Protein AF-A0A2T4Z3N6-F1 (afdb_monomer_lite)

Foldseek 3Di:
DVVVVLVVPDDPVLVVQLVVVLVVPQQDLVVLVVCLVPPVQQLVSCVSLVNVVVSVLSNVLSVQLVVCCVVVHPSCVSNVVSVVVSVVCVVCSVVSSVVSSVVSSVVSSVVSVVVVVVVD

Structure (mmCIF, N/CA/C/O backbone):
data_AF-A0A2T4Z3N6-F1
#
_entry.id   AF-A0A2T4Z3N6-F1
#
loop_
_atom_site.group_PDB
_atom_site.id
_atom_site.type_symbol
_atom_site.label_atom_id
_atom_site.label_alt_id
_atom_site.label_comp_id
_atom_site.label_asym_id
_atom_site.label_entity_id
_atom_site.label_seq_id
_atom_site.pdbx_PDB_ins_code
_atom_site.Cartn_x
_atom_site.Cartn_y
_atom_site.Cartn_z
_atom_site.occupancy
_atom_site.B_iso_or_equiv
_atom_site.auth_seq_id
_atom_site.auth_comp_id
_atom_site.auth_asym_id
_atom_site.auth_atom_id
_atom_site.pdbx_PDB_model_num
ATOM 1 N N . MET A 1 1 ? -0.658 1.700 22.058 1.00 53.16 1 MET A N 1
ATOM 2 C CA . MET A 1 1 ? -1.070 1.784 23.477 1.00 53.16 1 MET A CA 1
ATOM 3 C C . MET A 1 1 ? -2.400 2.528 23.675 1.00 53.16 1 MET A C 1
ATOM 5 O O . MET A 1 1 ? -3.160 2.109 24.525 1.00 53.16 1 MET A O 1
ATOM 9 N N . TYR A 1 2 ? -2.761 3.508 22.832 1.00 61.00 2 TYR A N 1
ATOM 10 C CA . TYR A 1 2 ? -4.009 4.302 22.935 1.00 61.00 2 TYR A CA 1
ATOM 11 C C . TYR A 1 2 ? -5.352 3.526 22.831 1.00 61.00 2 TYR A C 1
ATOM 13 O O . TYR A 1 2 ? -6.357 3.962 23.377 1.00 61.00 2 TYR A O 1
ATOM 21 N N . ASN A 1 3 ? -5.412 2.367 22.153 1.00 73.88 3 ASN A N 1
ATOM 22 C CA . ASN A 1 3 ? -6.674 1.610 22.003 1.00 73.88 3 ASN A CA 1
ATOM 23 C C . ASN A 1 3 ? -7.113 0.903 23.301 1.00 73.88 3 ASN A C 1
ATOM 25 O O . ASN A 1 3 ? -8.289 0.574 23.445 1.00 73.88 3 ASN A O 1
ATOM 29 N N . MET A 1 4 ? -6.185 0.654 24.232 1.00 75.50 4 MET A N 1
ATOM 30 C CA . MET A 1 4 ? -6.490 -0.006 25.508 1.00 75.50 4 MET A CA 1
ATOM 31 C C . MET A 1 4 ? -7.334 0.897 26.413 1.00 75.50 4 MET A C 1
ATOM 33 O O . MET A 1 4 ? -8.279 0.412 27.028 1.00 75.50 4 MET A O 1
ATOM 37 N N . ASP A 1 5 ? -7.070 2.205 26.388 1.00 80.19 5 ASP A N 1
ATOM 38 C CA . ASP A 1 5 ? -7.834 3.207 27.138 1.00 80.19 5 ASP A CA 1
ATOM 39 C C . ASP A 1 5 ? -9.257 3.376 26.597 1.00 80.19 5 ASP A C 1
ATOM 41 O O . ASP A 1 5 ? -10.177 3.670 27.353 1.00 80.19 5 ASP A O 1
ATOM 45 N N . LEU A 1 6 ? -9.463 3.180 25.289 1.00 75.25 6 LEU A N 1
ATOM 46 C CA . LEU A 1 6 ? -10.809 3.171 24.709 1.00 75.25 6 LEU A CA 1
ATOM 47 C C . LEU A 1 6 ? -11.571 1.910 25.110 1.00 75.25 6 LEU A C 1
ATOM 49 O O . LEU A 1 6 ? -12.739 1.997 25.465 1.00 75.25 6 LEU A O 1
ATOM 53 N N . LYS A 1 7 ? -10.923 0.741 25.063 1.00 82.00 7 LYS A N 1
ATOM 54 C CA . LYS A 1 7 ? -11.572 -0.533 25.401 1.00 82.00 7 LYS A CA 1
ATOM 55 C C . LYS A 1 7 ? -11.979 -0.615 26.871 1.00 82.00 7 LYS A C 1
ATOM 57 O O . LYS A 1 7 ? -13.015 -1.200 27.154 1.00 82.00 7 LYS A O 1
ATOM 62 N N . SER A 1 8 ? -11.205 -0.025 27.783 1.00 80.56 8 SER A N 1
ATOM 63 C CA . SER A 1 8 ? -11.522 -0.021 29.219 1.00 80.56 8 SER A CA 1
ATOM 64 C C . SER A 1 8 ? -12.749 0.823 29.580 1.00 80.56 8 SER A C 1
ATOM 66 O O . SER A 1 8 ? -13.330 0.616 30.640 1.00 80.56 8 SER A O 1
ATOM 68 N N . GLN A 1 9 ? -13.156 1.749 28.706 1.00 79.06 9 GLN A N 1
ATOM 69 C CA . GLN A 1 9 ? -14.323 2.617 28.897 1.00 79.06 9 GLN A CA 1
ATOM 70 C C . GLN A 1 9 ? -15.617 2.034 28.310 1.00 79.06 9 GLN A C 1
ATOM 72 O O . GLN A 1 9 ? -16.680 2.630 28.471 1.00 79.06 9 GLN A O 1
ATOM 77 N N . LEU A 1 10 ? -15.538 0.904 27.602 1.00 83.00 10 LEU A N 1
ATOM 78 C CA . LEU A 1 10 ? -16.675 0.297 26.918 1.00 83.00 10 LEU A CA 1
ATOM 79 C C . LEU A 1 10 ? -17.304 -0.821 27.752 1.00 83.00 10 LEU A C 1
ATOM 81 O O . LEU A 1 10 ? -16.605 -1.641 28.343 1.00 83.00 10 LEU A O 1
ATOM 85 N N . ASP A 1 11 ? -18.633 -0.897 27.721 1.00 88.81 11 ASP A N 1
ATOM 86 C CA . ASP A 1 11 ? -19.380 -2.021 28.292 1.00 88.81 11 ASP A CA 1
ATOM 87 C C . ASP A 1 11 ? -19.262 -3.286 27.411 1.00 88.81 11 ASP A C 1
ATOM 89 O O . ASP A 1 11 ? -18.950 -3.218 26.216 1.00 88.81 11 ASP A O 1
ATOM 93 N N . ALA A 1 12 ? -19.558 -4.460 27.975 1.00 88.31 12 ALA A N 1
ATOM 94 C CA . ALA A 1 12 ? -19.460 -5.756 27.303 1.00 88.31 12 ALA A CA 1
ATOM 95 C C . ALA A 1 12 ? -20.225 -5.792 25.969 1.00 88.31 12 ALA A C 1
ATOM 97 O O . ALA A 1 12 ? -19.725 -6.314 24.969 1.00 88.31 12 ALA A O 1
ATOM 98 N N . ARG A 1 13 ? -21.412 -5.171 25.916 1.00 88.12 13 ARG A N 1
ATOM 99 C CA . ARG A 1 13 ? -22.203 -5.071 24.681 1.00 88.12 13 ARG A CA 1
ATOM 100 C C . ARG A 1 13 ? -21.495 -4.242 23.607 1.00 88.12 13 ARG A C 1
ATOM 102 O O . ARG A 1 13 ? -21.514 -4.605 22.433 1.00 88.12 13 ARG A O 1
ATOM 109 N N . GLN A 1 14 ? -20.879 -3.131 23.998 1.00 87.88 14 GLN A N 1
ATOM 110 C CA . GLN A 1 14 ? -20.182 -2.234 23.078 1.00 87.88 14 GLN A CA 1
ATOM 111 C C . GLN A 1 14 ? -18.915 -2.884 22.521 1.00 87.88 14 GLN A C 1
ATOM 113 O O . GLN A 1 14 ? -18.657 -2.803 21.320 1.00 87.88 14 GLN A O 1
ATOM 118 N N . LEU A 1 15 ? -18.160 -3.581 23.373 1.00 89.69 15 LEU A N 1
ATOM 119 C CA . LEU A 1 15 ? -17.001 -4.359 22.944 1.00 89.69 15 LEU A CA 1
ATOM 120 C C . LEU A 1 15 ? -17.394 -5.447 21.945 1.00 89.69 15 LEU A C 1
ATOM 122 O O . LEU A 1 15 ? -16.718 -5.588 20.930 1.00 89.69 15 LEU A O 1
ATOM 126 N N . ALA A 1 16 ? -18.503 -6.155 22.177 1.00 91.50 16 ALA A N 1
ATOM 127 C CA . ALA A 1 16 ? -18.989 -7.179 21.254 1.00 91.50 16 ALA A CA 1
ATOM 128 C C . ALA A 1 16 ? -19.347 -6.601 19.869 1.00 91.50 16 ALA A C 1
ATOM 130 O O . ALA A 1 16 ? -18.961 -7.170 18.848 1.00 91.50 16 ALA A O 1
ATOM 131 N N . ILE A 1 17 ? -20.020 -5.443 19.815 1.00 91.12 17 ILE A N 1
ATOM 132 C CA . ILE A 1 17 ? -20.335 -4.757 18.547 1.00 91.12 17 ILE A CA 1
ATOM 133 C C . ILE A 1 17 ? -19.048 -4.328 17.836 1.00 91.12 17 ILE A C 1
ATOM 135 O O . ILE A 1 17 ? -18.879 -4.595 16.647 1.00 91.12 17 ILE A O 1
ATOM 139 N N . ALA A 1 18 ? -18.119 -3.700 18.561 1.00 91.38 18 ALA A N 1
ATOM 140 C CA . ALA A 1 18 ? -16.859 -3.242 17.990 1.00 91.38 18 ALA A CA 1
ATOM 141 C C . ALA A 1 18 ? -16.001 -4.403 17.461 1.00 91.38 18 ALA A C 1
ATOM 143 O O . ALA A 1 18 ? -15.401 -4.294 16.393 1.00 91.38 18 ALA A O 1
ATOM 144 N N . GLN A 1 19 ? -15.959 -5.525 18.184 1.00 92.31 19 GLN A N 1
ATOM 145 C CA . GLN A 1 19 ? -15.269 -6.739 17.752 1.00 92.31 19 GLN A CA 1
ATOM 146 C C . GLN A 1 19 ? -15.909 -7.332 16.495 1.00 92.31 19 GLN A C 1
ATOM 148 O O . GLN A 1 19 ? -15.182 -7.640 15.558 1.00 92.31 19 GLN A O 1
ATOM 153 N N . SER A 1 20 ? -17.240 -7.418 16.434 1.00 93.31 20 SER A N 1
ATOM 154 C CA . SER A 1 20 ? -17.965 -7.888 15.247 1.00 93.31 20 SER A CA 1
ATOM 155 C C . SER A 1 20 ? -17.692 -7.010 14.015 1.00 93.31 20 SER A C 1
ATOM 157 O O . SER A 1 20 ? -17.370 -7.525 12.944 1.00 93.31 20 SER A O 1
ATOM 159 N N . GLU A 1 21 ? -17.733 -5.677 14.155 1.00 92.88 21 GLU A N 1
ATOM 160 C CA . GLU A 1 21 ? -17.370 -4.758 13.063 1.00 92.88 21 GLU A CA 1
ATOM 161 C C . GLU A 1 21 ? -15.900 -4.931 12.641 1.00 92.88 21 GLU A C 1
ATOM 163 O O . GLU A 1 21 ? -15.586 -4.926 11.448 1.00 92.88 21 GLU A O 1
ATOM 168 N N . MET A 1 22 ? -14.999 -5.138 13.605 1.00 93.50 22 MET A N 1
ATOM 169 C CA . MET A 1 22 ? -13.583 -5.369 13.329 1.00 93.50 22 MET A CA 1
ATOM 170 C C . MET A 1 22 ? -13.314 -6.692 12.627 1.00 93.50 22 MET A C 1
ATOM 172 O O . MET A 1 22 ? -12.503 -6.721 11.703 1.00 93.50 22 MET A O 1
ATOM 176 N N . GLU A 1 23 ? -13.969 -7.778 13.029 1.00 93.12 23 GLU A N 1
ATOM 177 C CA . GLU A 1 23 ? -13.830 -9.075 12.366 1.00 93.12 23 GLU A CA 1
ATOM 178 C C . GLU A 1 23 ? -14.280 -9.011 10.909 1.00 93.12 23 GLU A C 1
ATOM 180 O O . GLU A 1 23 ? -13.585 -9.538 10.041 1.00 93.12 23 GLU A O 1
ATOM 185 N N . ASN A 1 24 ? -15.371 -8.292 10.634 1.00 92.94 24 ASN A N 1
ATOM 186 C CA . ASN A 1 24 ? -15.873 -8.095 9.275 1.00 92.94 24 ASN A CA 1
ATOM 187 C C . ASN A 1 24 ? -14.925 -7.264 8.397 1.00 92.94 24 ASN A C 1
ATOM 189 O O . ASN A 1 24 ? -14.863 -7.477 7.187 1.00 92.94 24 ASN A O 1
ATOM 193 N N . TYR A 1 25 ? -14.188 -6.311 8.975 1.00 92.50 25 TYR A N 1
ATOM 194 C CA . TYR A 1 25 ? -13.280 -5.449 8.212 1.00 92.50 25 TYR A CA 1
ATOM 195 C C . TYR A 1 25 ? -11.848 -5.993 8.086 1.00 92.50 25 TYR A C 1
ATOM 197 O O . TYR A 1 25 ? -11.173 -5.708 7.093 1.00 92.50 25 TYR A O 1
ATOM 205 N N . ARG A 1 26 ? -11.352 -6.720 9.095 1.00 93.62 26 ARG A N 1
ATOM 206 C CA . ARG A 1 26 ? -9.926 -7.027 9.285 1.00 93.62 26 ARG A CA 1
ATOM 207 C C . ARG A 1 26 ? -9.252 -7.506 7.997 1.00 93.62 26 ARG A C 1
ATOM 209 O O . ARG A 1 26 ? -9.523 -8.591 7.484 1.00 93.62 26 ARG A O 1
ATOM 216 N N . LYS A 1 27 ? -8.283 -6.723 7.527 1.00 93.50 27 LYS A N 1
ATOM 217 C CA . LYS A 1 27 ? -7.459 -7.062 6.366 1.00 93.50 27 LYS A CA 1
ATOM 218 C C . LYS A 1 27 ? -6.444 -8.138 6.747 1.00 93.50 27 LYS A C 1
ATOM 220 O O . LYS A 1 27 ? -5.808 -8.059 7.801 1.00 93.50 27 LYS A O 1
ATOM 225 N N . SER A 1 28 ? -6.279 -9.135 5.881 1.00 95.12 28 SER A N 1
ATOM 226 C CA . SER A 1 28 ? -5.345 -10.245 6.071 1.00 95.12 28 SER A CA 1
ATOM 227 C C . SER A 1 28 ? -3.987 -9.920 5.464 1.00 95.12 28 SER A C 1
ATOM 229 O O . SER A 1 28 ? -3.875 -9.628 4.272 1.00 95.12 28 SER A O 1
ATOM 231 N N . THR A 1 29 ? -2.934 -10.045 6.272 1.00 94.31 29 THR A N 1
ATOM 232 C CA . THR A 1 29 ? -1.551 -9.914 5.802 1.00 94.31 29 THR A CA 1
ATOM 233 C C . THR A 1 29 ? -1.224 -10.971 4.750 1.00 94.31 29 THR A C 1
ATOM 235 O O . THR A 1 29 ? -0.603 -10.654 3.743 1.00 94.31 29 THR A O 1
ATOM 238 N N . GLY A 1 30 ? -1.695 -12.209 4.933 1.00 95.19 30 GLY A N 1
ATOM 239 C CA . GLY A 1 30 ? -1.482 -13.284 3.961 1.00 95.19 30 GLY A CA 1
ATOM 240 C C . GLY A 1 30 ? -2.129 -12.982 2.609 1.00 95.19 30 GLY A C 1
ATOM 241 O O . GLY A 1 30 ? -1.488 -13.145 1.575 1.00 95.19 30 GLY A O 1
ATOM 242 N N . ALA A 1 31 ? -3.359 -12.456 2.610 1.00 95.19 31 ALA A N 1
ATOM 243 C CA . ALA A 1 31 ? -4.028 -12.033 1.378 1.00 95.19 31 ALA A CA 1
ATOM 244 C C . ALA A 1 31 ? -3.285 -10.875 0.693 1.00 95.19 31 ALA A C 1
ATOM 246 O O . ALA A 1 31 ? -3.147 -10.868 -0.528 1.00 95.19 31 ALA A O 1
ATOM 247 N N . ALA A 1 32 ? -2.752 -9.928 1.472 1.00 95.69 32 ALA A N 1
ATOM 248 C CA . ALA A 1 32 ? -1.945 -8.839 0.935 1.00 95.69 32 ALA A CA 1
ATOM 249 C C . ALA A 1 32 ? -0.673 -9.360 0.238 1.00 95.69 32 ALA A C 1
ATOM 251 O O . ALA A 1 32 ? -0.388 -8.939 -0.881 1.00 95.69 32 ALA A O 1
ATOM 252 N N . TYR A 1 33 ? 0.056 -10.301 0.852 1.00 96.12 33 TYR A N 1
ATOM 253 C CA . TYR A 1 33 ? 1.235 -10.923 0.231 1.00 96.12 33 TYR A CA 1
ATOM 254 C C . TYR A 1 33 ? 0.884 -11.751 -1.005 1.00 96.12 33 TYR A C 1
ATOM 256 O O . TYR A 1 33 ? 1.636 -11.740 -1.976 1.00 96.12 33 TYR A O 1
ATOM 264 N N . LEU A 1 34 ? -0.269 -12.423 -1.004 1.00 96.38 34 LEU A N 1
ATOM 265 C CA . LEU A 1 34 ? -0.757 -13.155 -2.169 1.00 96.38 34 LEU A CA 1
ATOM 266 C C . LEU A 1 34 ? -0.985 -12.208 -3.357 1.00 96.38 34 LEU A C 1
ATOM 268 O O . LEU A 1 34 ? -0.504 -12.461 -4.459 1.00 96.38 34 LEU A O 1
ATOM 272 N N . LEU A 1 35 ? -1.656 -11.078 -3.118 1.00 95.50 35 LEU A N 1
ATOM 273 C CA . LEU A 1 35 ? -1.862 -10.043 -4.134 1.00 95.50 35 LEU A CA 1
ATOM 274 C C . LEU A 1 35 ? -0.545 -9.411 -4.588 1.00 95.50 35 LEU A C 1
ATOM 276 O O . LEU A 1 35 ? -0.380 -9.141 -5.773 1.00 95.50 35 LEU A O 1
ATOM 280 N N . TRP A 1 36 ? 0.395 -9.194 -3.669 1.00 95.94 36 TRP A N 1
ATOM 281 C CA . TRP A 1 36 ? 1.717 -8.652 -3.986 1.00 95.94 36 TRP A CA 1
ATOM 282 C C . TRP A 1 36 ? 2.538 -9.610 -4.857 1.00 95.94 36 TRP A C 1
ATOM 284 O O . TRP A 1 36 ? 3.214 -9.167 -5.781 1.00 95.94 36 TRP A O 1
ATOM 294 N N . PHE A 1 37 ? 2.452 -10.917 -4.617 1.00 93.94 37 PHE A N 1
ATOM 295 C CA . PHE A 1 37 ? 3.192 -11.904 -5.399 1.00 93.94 37 PHE A CA 1
ATOM 296 C C . PHE A 1 37 ? 2.609 -12.081 -6.808 1.00 93.94 37 PHE A C 1
ATOM 298 O O . PHE A 1 37 ? 3.344 -12.033 -7.788 1.00 93.94 37 PHE A O 1
ATOM 305 N N . PHE A 1 38 ? 1.288 -12.252 -6.924 1.00 93.69 38 PHE A N 1
ATOM 306 C CA . PHE A 1 38 ? 0.647 -12.553 -8.211 1.00 93.69 38 PHE A CA 1
ATOM 307 C C . PHE A 1 38 ? 0.328 -11.312 -9.054 1.00 93.69 38 PHE A C 1
ATOM 309 O O . PHE A 1 38 ? 0.360 -11.380 -10.279 1.00 93.69 38 PHE A O 1
ATOM 316 N N . LEU A 1 39 ? -0.001 -10.183 -8.420 1.00 93.19 39 LEU A N 1
ATOM 317 C CA . LEU A 1 39 ? -0.444 -8.958 -9.096 1.00 93.19 39 LEU A CA 1
ATOM 318 C C . LEU A 1 39 ? 0.369 -7.719 -8.679 1.00 93.19 39 LEU A C 1
ATOM 320 O O . LEU A 1 39 ? -0.044 -6.585 -8.943 1.00 93.19 39 LEU A O 1
ATOM 324 N N . GLY A 1 40 ? 1.519 -7.901 -8.024 1.00 85.25 40 GLY A N 1
ATOM 325 C CA . GLY A 1 40 ? 2.288 -6.780 -7.486 1.00 85.25 40 GLY A CA 1
ATOM 326 C C . GLY A 1 40 ? 2.964 -5.908 -8.534 1.00 85.25 40 GLY A C 1
ATOM 327 O O . GLY A 1 40 ? 3.075 -4.708 -8.302 1.00 85.25 40 GLY A O 1
ATOM 328 N N . GLY A 1 41 ? 3.325 -6.458 -9.700 1.00 86.38 41 GLY A N 1
ATOM 329 C CA . GLY A 1 41 ? 3.837 -5.656 -10.822 1.00 86.38 41 GLY A CA 1
ATOM 330 C C . GLY A 1 41 ? 2.826 -4.607 -11.305 1.00 86.38 41 GLY A C 1
ATOM 331 O O . GLY A 1 41 ? 3.191 -3.484 -11.632 1.00 86.38 41 GLY A O 1
ATOM 332 N N . PHE A 1 42 ? 1.531 -4.925 -11.225 1.00 91.69 42 PHE A N 1
ATOM 333 C CA . PHE A 1 42 ? 0.434 -4.004 -11.543 1.00 91.69 42 PHE A CA 1
ATOM 334 C C . PHE A 1 42 ? 0.021 -3.110 -10.359 1.00 91.69 42 PHE A C 1
ATOM 336 O O . PHE A 1 42 ? -0.923 -2.330 -10.472 1.00 91.69 42 PHE A O 1
ATOM 343 N N . GLY A 1 43 ? 0.672 -3.239 -9.197 1.00 90.94 43 GLY A N 1
ATOM 344 C CA . GLY A 1 43 ? 0.357 -2.464 -7.996 1.00 90.94 43 GLY A CA 1
ATOM 345 C C . GLY A 1 43 ? -0.946 -2.857 -7.290 1.00 90.94 43 GLY A C 1
ATOM 346 O O . GLY A 1 43 ? -1.422 -2.103 -6.440 1.00 90.94 43 GLY A O 1
ATOM 347 N N . VAL A 1 44 ? -1.545 -4.017 -7.600 1.00 94.25 44 VAL A N 1
ATOM 348 C CA . VAL A 1 44 ? -2.878 -4.405 -7.086 1.00 94.25 44 VAL A CA 1
ATOM 349 C C . VAL A 1 44 ? -2.904 -4.548 -5.560 1.00 94.25 44 VAL A C 1
ATOM 351 O O . VAL A 1 44 ? -3.884 -4.177 -4.910 1.00 94.25 44 VAL A O 1
ATOM 354 N N . HIS A 1 45 ? -1.805 -5.006 -4.953 1.00 95.19 45 HIS A N 1
ATOM 355 C CA . HIS A 1 45 ? -1.673 -5.109 -3.495 1.00 95.19 45 HIS A CA 1
ATOM 356 C C . HIS A 1 45 ? -1.886 -3.772 -2.783 1.00 95.19 45 HIS A C 1
ATOM 358 O O . HIS A 1 45 ? -2.379 -3.767 -1.657 1.00 95.19 45 HIS A O 1
ATOM 364 N N . ARG A 1 46 ? -1.587 -2.637 -3.434 1.00 94.00 46 ARG A N 1
ATOM 365 C CA . ARG A 1 46 ? -1.798 -1.292 -2.872 1.00 94.00 46 ARG A CA 1
ATOM 366 C C . ARG A 1 46 ? -3.270 -0.900 -2.800 1.00 94.00 46 ARG A C 1
ATOM 368 O O . ARG A 1 46 ? -3.653 -0.182 -1.880 1.00 94.00 46 ARG A O 1
ATOM 375 N N . PHE A 1 47 ? -4.105 -1.397 -3.706 1.00 94.44 47 PHE A N 1
ATOM 376 C CA . PHE A 1 47 ? -5.550 -1.160 -3.658 1.00 94.44 47 PHE A CA 1
ATOM 377 C C . PHE A 1 47 ? -6.206 -1.929 -2.506 1.00 94.44 47 PHE A C 1
ATOM 379 O O . PHE A 1 47 ? -7.137 -1.424 -1.889 1.00 94.44 47 PHE A O 1
ATOM 386 N N . TYR A 1 48 ? -5.684 -3.111 -2.159 1.00 93.69 48 TYR A N 1
ATOM 387 C CA . TYR A 1 48 ? -6.184 -3.895 -1.024 1.00 93.69 48 TYR A CA 1
ATOM 388 C C . TYR A 1 48 ? -5.995 -3.190 0.327 1.00 93.69 48 TYR A C 1
ATOM 390 O O . TYR A 1 48 ? -6.850 -3.301 1.213 1.00 93.69 48 TYR A O 1
ATOM 398 N N . ILE A 1 49 ? -4.885 -2.458 0.458 1.00 94.31 49 ILE A N 1
ATOM 399 C CA . ILE A 1 49 ? -4.507 -1.662 1.632 1.00 94.31 49 ILE A CA 1
ATOM 400 C C . ILE A 1 49 ? -4.946 -0.191 1.508 1.00 94.31 49 ILE A C 1
ATOM 402 O O . ILE A 1 49 ? -4.280 0.694 2.034 1.00 94.31 49 ILE A O 1
ATOM 406 N N . ASP A 1 50 ? -6.028 0.098 0.779 1.00 91.19 50 ASP A N 1
ATOM 407 C CA . ASP A 1 50 ? -6.633 1.435 0.661 1.00 91.19 50 ASP A CA 1
ATOM 408 C C . ASP A 1 50 ? -5.647 2.547 0.199 1.00 91.19 50 ASP A C 1
ATOM 410 O O . ASP A 1 50 ? -5.859 3.738 0.425 1.00 91.19 50 ASP A O 1
ATOM 414 N N . ARG A 1 51 ? -4.558 2.181 -0.503 1.00 91.38 51 ARG A N 1
ATOM 415 C CA . ARG A 1 51 ? -3.524 3.091 -1.045 1.00 91.38 51 ARG A CA 1
ATOM 416 C C . ARG A 1 51 ? -3.653 3.282 -2.556 1.00 91.38 51 ARG A C 1
ATOM 418 O O . ARG A 1 51 ? -2.676 3.170 -3.306 1.00 91.38 51 ARG A O 1
ATOM 425 N N . VAL A 1 52 ? -4.866 3.623 -2.990 1.00 92.62 52 VAL A N 1
ATOM 426 C CA . VAL A 1 52 ? -5.265 3.731 -4.405 1.00 92.62 52 VAL A CA 1
ATOM 427 C C . VAL A 1 52 ? -4.334 4.642 -5.207 1.00 92.62 52 VAL A C 1
ATOM 429 O O . VAL A 1 52 ? -3.838 4.224 -6.246 1.00 92.62 52 VAL A O 1
ATOM 432 N N . GLY A 1 53 ? -4.019 5.843 -4.706 1.00 93.19 53 GLY A N 1
ATOM 433 C CA . GLY A 1 53 ? -3.188 6.808 -5.441 1.00 93.19 53 GLY A CA 1
ATOM 434 C C . GLY A 1 53 ? -1.828 6.236 -5.851 1.00 93.19 53 GLY A C 1
ATOM 435 O O . GLY A 1 53 ? -1.441 6.303 -7.012 1.00 93.19 53 GLY A O 1
ATOM 436 N N . THR A 1 54 ? -1.130 5.579 -4.923 1.00 93.56 54 THR A N 1
ATOM 437 C CA . THR A 1 54 ? 0.159 4.940 -5.233 1.00 93.56 54 THR A CA 1
ATOM 438 C C . THR A 1 54 ? 0.031 3.660 -6.058 1.00 93.56 54 THR A C 1
ATOM 440 O O . THR A 1 54 ? 0.948 3.344 -6.808 1.00 93.56 54 THR A O 1
ATOM 443 N N . GLY A 1 55 ? -1.089 2.936 -5.948 1.00 94.00 55 GLY A N 1
ATOM 444 C CA . GLY A 1 55 ? -1.372 1.784 -6.810 1.00 94.00 55 GLY A CA 1
ATOM 445 C C . GLY A 1 55 ? -1.556 2.195 -8.272 1.00 94.00 55 GLY A C 1
ATOM 446 O O . GLY A 1 55 ? -0.998 1.563 -9.161 1.00 94.00 55 GLY A O 1
ATOM 447 N N . VAL A 1 56 ? -2.251 3.310 -8.521 1.00 96.19 56 VAL A N 1
ATOM 448 C CA . VAL A 1 56 ? -2.423 3.880 -9.869 1.00 96.19 56 VAL A CA 1
ATOM 449 C C . VAL A 1 56 ? -1.092 4.355 -10.455 1.00 96.19 56 VAL A C 1
ATOM 451 O O . VAL A 1 56 ? -0.849 4.158 -11.644 1.00 96.19 56 VAL A O 1
ATOM 454 N N . ILE A 1 57 ? -0.207 4.936 -9.636 1.00 96.06 57 ILE A N 1
ATOM 455 C CA . ILE A 1 57 ? 1.140 5.324 -10.081 1.00 96.06 57 ILE A CA 1
ATOM 456 C C . ILE A 1 57 ? 1.938 4.089 -10.513 1.00 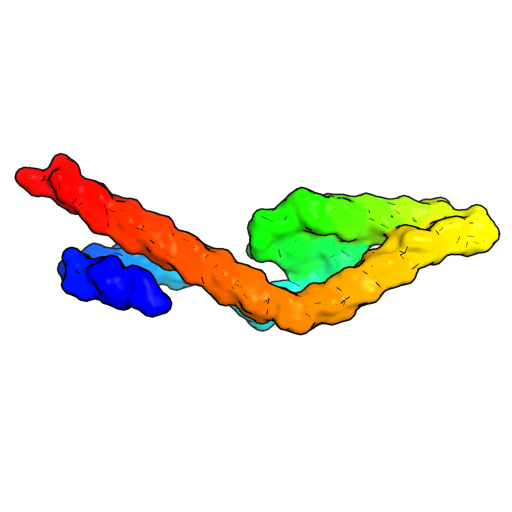96.06 57 ILE A C 1
ATOM 458 O O . ILE A 1 57 ? 2.470 4.094 -11.620 1.00 96.06 57 ILE A O 1
ATOM 462 N N . MET A 1 58 ? 1.980 3.026 -9.696 1.00 94.94 58 MET A N 1
ATOM 463 C CA . MET A 1 58 ? 2.647 1.768 -10.072 1.00 94.94 58 MET A CA 1
ATOM 464 C C . MET A 1 58 ? 2.084 1.200 -11.379 1.00 94.94 58 MET A C 1
ATOM 466 O O . MET A 1 58 ? 2.847 0.887 -12.286 1.00 94.94 58 MET A O 1
ATOM 470 N N . LEU A 1 59 ? 0.755 1.136 -11.514 1.00 95.94 59 LEU A N 1
ATOM 471 C CA . LEU A 1 59 ? 0.105 0.636 -12.727 1.00 95.94 59 LEU A CA 1
ATOM 472 C C . LEU A 1 59 ? 0.471 1.466 -13.967 1.00 95.94 59 LEU A C 1
ATOM 474 O O . LEU A 1 59 ? 0.719 0.913 -15.036 1.00 95.94 59 LEU A O 1
ATOM 478 N N . THR A 1 60 ? 0.519 2.791 -13.823 1.00 96.25 60 THR A N 1
ATOM 479 C CA . THR A 1 60 ? 0.863 3.700 -14.923 1.00 96.25 60 THR A CA 1
ATOM 480 C C . THR A 1 60 ? 2.332 3.562 -15.317 1.00 96.25 60 THR A C 1
ATOM 482 O O . THR A 1 60 ? 2.631 3.526 -16.506 1.00 96.25 60 THR A O 1
ATOM 485 N N . LEU A 1 61 ? 3.246 3.445 -14.347 1.00 95.00 61 LEU A N 1
ATOM 486 C CA . LEU A 1 61 ? 4.672 3.216 -14.606 1.00 95.00 61 LEU A CA 1
ATOM 487 C C . LEU A 1 61 ? 4.913 1.866 -15.280 1.00 95.00 61 LEU A C 1
ATOM 489 O O . LEU A 1 61 ? 5.695 1.799 -16.224 1.00 95.00 61 LEU A O 1
ATOM 493 N N . GLU A 1 62 ? 4.218 0.817 -14.838 1.00 95.38 62 GLU A N 1
ATOM 494 C CA . GLU A 1 62 ? 4.296 -0.507 -15.452 1.00 95.38 62 GLU A CA 1
ATOM 495 C C . GLU A 1 62 ? 3.805 -0.449 -16.907 1.00 95.38 62 GLU A C 1
ATOM 497 O O . GLU A 1 62 ? 4.511 -0.876 -17.820 1.00 95.38 62 GLU A O 1
ATOM 502 N N . LEU A 1 63 ? 2.644 0.172 -17.157 1.00 95.75 63 LEU A N 1
ATOM 503 C CA . LEU A 1 63 ? 2.086 0.304 -18.504 1.00 95.75 63 LEU A CA 1
ATOM 504 C C . LEU A 1 63 ? 2.983 1.147 -19.426 1.00 95.75 63 LEU A C 1
ATOM 506 O O . LEU A 1 63 ? 3.302 0.712 -20.531 1.00 95.75 63 LEU A O 1
ATOM 510 N N . LEU A 1 64 ? 3.430 2.325 -18.978 1.00 95.75 64 LEU A N 1
ATOM 511 C CA . LEU A 1 64 ? 4.339 3.184 -19.747 1.00 95.75 64 LEU A CA 1
ATOM 512 C C . LEU A 1 64 ? 5.686 2.504 -19.997 1.00 95.75 64 LEU A C 1
ATOM 514 O O . LEU A 1 64 ? 6.236 2.617 -21.095 1.00 95.75 64 LEU A O 1
ATOM 518 N N . GLY A 1 65 ? 6.194 1.770 -19.007 1.00 95.50 65 GLY A N 1
ATOM 519 C CA . GLY A 1 65 ? 7.402 0.966 -19.111 1.00 95.50 65 GLY A CA 1
ATOM 520 C C . GLY A 1 65 ? 7.305 -0.054 -20.240 1.00 95.50 65 GLY A C 1
ATOM 521 O O . GLY A 1 65 ? 8.113 -0.022 -21.167 1.00 95.50 65 GLY A O 1
ATOM 522 N N . TRP A 1 66 ? 6.272 -0.897 -20.235 1.00 95.38 66 TRP A N 1
ATOM 523 C CA . TRP A 1 66 ? 6.058 -1.892 -21.291 1.00 95.38 66 TRP A CA 1
ATOM 524 C C . TRP A 1 66 ? 5.719 -1.280 -22.657 1.00 95.38 66 TRP A C 1
ATOM 526 O O . TRP A 1 66 ? 6.131 -1.820 -23.683 1.00 95.38 66 TRP A O 1
ATOM 536 N N . MET A 1 67 ? 5.021 -0.141 -22.705 1.00 95.69 67 MET A N 1
ATOM 537 C CA . MET A 1 67 ? 4.721 0.551 -23.967 1.00 95.69 67 MET A CA 1
ATOM 538 C C . MET A 1 67 ? 5.969 1.149 -24.629 1.00 95.69 67 MET A C 1
ATOM 540 O O . MET A 1 67 ? 6.075 1.149 -25.854 1.00 95.69 67 MET A O 1
ATOM 544 N N . THR A 1 68 ? 6.916 1.661 -23.839 1.00 95.12 68 THR A N 1
ATOM 545 C CA . THR A 1 68 ? 8.095 2.387 -24.347 1.00 95.12 68 THR A CA 1
ATOM 546 C C . THR A 1 68 ? 9.370 1.545 -24.394 1.00 95.12 68 THR A C 1
ATOM 548 O O . THR A 1 68 ? 10.385 2.007 -24.913 1.00 95.12 68 THR A O 1
ATOM 551 N N . ILE A 1 69 ? 9.343 0.295 -23.914 1.00 95.88 69 ILE A N 1
ATOM 552 C CA . ILE A 1 69 ? 10.519 -0.593 -23.904 1.00 95.88 69 ILE A CA 1
ATOM 553 C C . ILE A 1 69 ? 11.086 -0.853 -25.309 1.00 95.88 69 ILE A C 1
ATOM 555 O O . ILE A 1 69 ? 12.299 -0.953 -25.478 1.00 95.88 69 ILE A O 1
ATOM 559 N N . TRP A 1 70 ? 10.230 -0.879 -26.333 1.00 93.88 70 TRP A N 1
ATOM 560 C CA . TRP A 1 70 ? 10.619 -1.102 -27.731 1.00 93.88 70 TRP A CA 1
ATOM 561 C C . TRP A 1 70 ? 11.414 0.064 -28.338 1.00 93.88 70 TRP A C 1
ATOM 563 O O . TRP A 1 70 ? 12.084 -0.102 -29.354 1.00 93.88 70 TRP A O 1
ATOM 573 N N . ILE A 1 71 ? 11.379 1.241 -27.706 1.00 93.69 71 ILE A N 1
ATOM 574 C CA . ILE A 1 71 ? 12.090 2.445 -28.141 1.00 93.69 71 ILE A CA 1
ATOM 575 C C . ILE A 1 71 ? 13.478 2.441 -27.494 1.00 93.69 71 ILE A C 1
ATOM 577 O O . ILE A 1 71 ? 13.721 3.144 -26.516 1.00 93.69 71 ILE A O 1
ATOM 581 N N . PHE A 1 72 ? 14.381 1.595 -27.9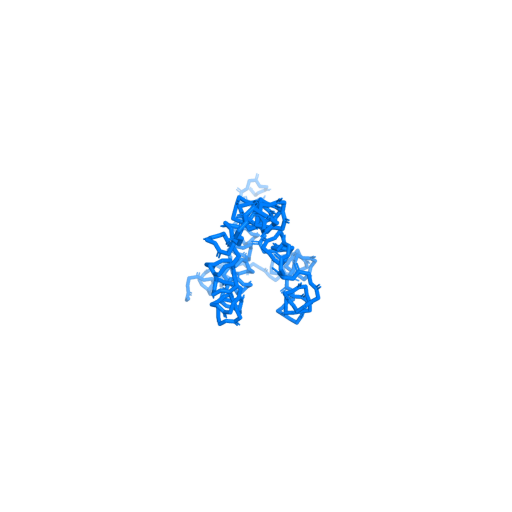97 1.00 92.31 72 PHE A N 1
ATOM 582 C CA . PHE A 1 72 ? 15.762 1.470 -27.496 1.00 92.31 72 PHE A CA 1
ATOM 583 C C . PHE A 1 72 ? 15.872 1.224 -25.975 1.00 92.31 72 PHE A C 1
ATOM 585 O O . PHE A 1 72 ? 16.847 1.627 -25.345 1.00 92.31 72 PHE A O 1
ATOM 592 N N . GLY A 1 73 ? 14.878 0.574 -25.362 1.00 90.38 73 GLY A N 1
ATOM 593 C CA . GLY A 1 73 ? 14.877 0.310 -23.924 1.00 90.38 73 GLY A CA 1
ATOM 594 C C . GLY A 1 73 ? 14.478 1.501 -23.047 1.00 90.38 73 GLY A C 1
ATOM 595 O O . GLY A 1 73 ? 14.659 1.415 -21.834 1.00 90.38 73 GLY A O 1
ATOM 596 N N . LEU A 1 74 ? 13.903 2.579 -23.602 1.00 93.06 74 LEU A N 1
ATOM 597 C CA . LEU A 1 74 ? 13.443 3.748 -22.833 1.00 93.06 74 LEU A CA 1
ATOM 598 C C . LEU A 1 74 ? 12.555 3.344 -21.645 1.00 93.06 74 LEU A C 1
ATOM 600 O O . LEU A 1 74 ? 12.701 3.886 -20.555 1.00 93.06 74 LEU A O 1
ATOM 604 N N . GLY A 1 75 ? 11.702 2.334 -21.828 1.00 93.19 75 GLY A N 1
ATOM 605 C CA . GLY A 1 75 ? 10.823 1.797 -20.787 1.00 93.19 75 GLY A CA 1
ATOM 606 C C . GLY A 1 75 ? 11.515 1.346 -19.498 1.00 93.19 75 GLY A C 1
ATOM 607 O O . GLY A 1 75 ? 10.900 1.380 -18.430 1.00 93.19 75 GLY A O 1
ATOM 608 N N . LEU A 1 76 ? 12.804 0.996 -19.550 1.00 94.75 76 LEU A N 1
ATOM 609 C CA . LEU A 1 76 ? 13.572 0.584 -18.372 1.00 94.75 76 LEU A CA 1
ATOM 610 C C . LEU A 1 76 ? 13.670 1.689 -17.311 1.00 94.75 76 LEU A C 1
ATOM 612 O O . LEU A 1 76 ? 13.755 1.370 -16.126 1.00 94.75 76 LEU A O 1
ATOM 616 N N . ILE A 1 77 ? 13.587 2.968 -17.705 1.00 95.88 77 ILE A N 1
ATOM 617 C CA . ILE A 1 77 ? 13.576 4.096 -16.760 1.00 95.88 77 ILE A CA 1
ATOM 618 C C . ILE A 1 77 ? 12.346 4.079 -15.843 1.00 95.88 77 ILE A C 1
ATOM 620 O O . ILE A 1 77 ? 12.412 4.580 -14.725 1.00 95.88 77 ILE A O 1
ATOM 624 N N . PHE A 1 78 ? 11.240 3.481 -16.294 1.00 95.31 78 PHE A N 1
ATOM 625 C CA . PHE A 1 78 ? 10.015 3.329 -15.512 1.00 95.31 78 PHE A CA 1
ATOM 626 C C . PHE A 1 78 ? 9.981 1.981 -14.789 1.00 95.31 78 PHE A C 1
ATOM 628 O O . PHE A 1 78 ? 9.637 1.926 -13.609 1.00 95.31 78 PHE A O 1
ATOM 635 N N . LEU A 1 79 ? 10.392 0.904 -15.470 1.00 94.81 79 LEU A N 1
ATOM 636 C CA . LEU A 1 79 ? 10.339 -0.453 -14.925 1.00 94.81 79 LEU A CA 1
ATOM 637 C C . LEU A 1 79 ? 11.332 -0.651 -13.773 1.00 94.81 79 LEU A C 1
ATOM 639 O O . LEU A 1 79 ? 10.942 -1.159 -12.729 1.00 94.81 79 LEU A O 1
ATOM 643 N N . ILE A 1 80 ? 12.591 -0.218 -13.895 1.00 95.94 80 ILE A N 1
ATOM 644 C CA . ILE A 1 80 ? 13.599 -0.471 -12.847 1.00 95.94 80 ILE A CA 1
ATOM 645 C C . ILE A 1 80 ? 13.178 0.137 -11.494 1.00 95.94 80 ILE A C 1
ATOM 647 O O . ILE A 1 80 ? 13.152 -0.599 -10.503 1.00 95.94 80 ILE A O 1
ATOM 651 N N . PRO A 1 81 ? 12.781 1.425 -11.408 1.00 95.94 81 PRO A N 1
ATOM 652 C CA . PRO A 1 81 ? 12.265 1.979 -10.160 1.00 95.94 81 PRO A CA 1
ATOM 653 C C . PRO A 1 81 ? 10.999 1.271 -9.669 1.00 95.94 81 PRO A C 1
ATOM 655 O O . PRO A 1 81 ? 10.874 1.050 -8.466 1.00 95.94 81 PRO A O 1
ATOM 658 N N . ASN A 1 82 ? 10.086 0.881 -10.570 1.00 95.50 82 ASN A N 1
ATOM 659 C CA . ASN A 1 82 ? 8.856 0.175 -10.198 1.00 95.50 82 ASN A CA 1
ATOM 660 C C . ASN A 1 82 ? 9.151 -1.192 -9.554 1.00 95.50 82 ASN A C 1
ATOM 662 O O . ASN A 1 82 ? 8.560 -1.542 -8.535 1.00 95.50 82 ASN A O 1
ATOM 666 N N . TRP A 1 83 ? 10.130 -1.929 -10.081 1.00 94.94 83 TRP A N 1
ATOM 667 C CA . TRP A 1 83 ? 10.559 -3.222 -9.544 1.00 94.94 83 TRP A CA 1
ATOM 668 C C . TRP A 1 83 ? 11.304 -3.090 -8.212 1.00 94.94 83 TRP A C 1
ATOM 670 O O . TRP A 1 83 ? 11.059 -3.870 -7.292 1.00 94.94 83 TRP A O 1
ATOM 680 N N . ILE A 1 84 ? 12.159 -2.074 -8.057 1.00 96.50 84 ILE A N 1
ATOM 681 C CA . ILE A 1 84 ? 12.775 -1.761 -6.756 1.00 96.50 84 ILE A CA 1
ATOM 682 C C . ILE A 1 84 ? 11.683 -1.436 -5.735 1.00 96.50 84 ILE A C 1
ATOM 684 O O . ILE A 1 84 ? 11.700 -1.948 -4.616 1.00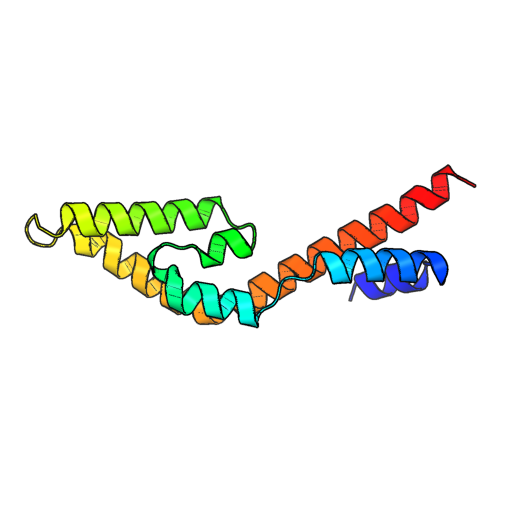 96.50 84 ILE A O 1
ATOM 688 N N . TRP A 1 85 ? 10.704 -0.620 -6.125 1.00 95.81 85 TRP A N 1
ATOM 689 C CA . TRP A 1 85 ? 9.581 -0.263 -5.270 1.00 95.81 85 TRP A CA 1
ATOM 690 C C . TRP A 1 85 ? 8.745 -1.493 -4.880 1.00 95.81 85 TRP A C 1
ATOM 692 O O . TRP A 1 85 ? 8.404 -1.654 -3.708 1.00 95.81 85 TRP A O 1
ATOM 702 N N . TRP A 1 86 ? 8.492 -2.411 -5.813 1.00 95.38 86 TRP A N 1
ATOM 703 C CA . TRP A 1 86 ? 7.832 -3.689 -5.539 1.00 95.38 86 TRP A CA 1
ATOM 704 C C . TRP A 1 86 ? 8.591 -4.539 -4.505 1.00 95.38 86 TRP A C 1
ATOM 706 O O . TRP A 1 86 ? 7.963 -5.096 -3.603 1.00 95.38 86 TRP A O 1
ATOM 716 N N . ILE A 1 87 ? 9.928 -4.583 -4.557 1.00 96.25 87 ILE A N 1
ATOM 717 C CA . ILE A 1 87 ? 10.753 -5.275 -3.547 1.00 96.25 87 ILE A CA 1
ATOM 718 C C . ILE A 1 87 ? 10.662 -4.573 -2.188 1.00 96.25 87 ILE A C 1
ATOM 720 O O . ILE A 1 87 ? 10.492 -5.231 -1.163 1.00 96.25 87 ILE A O 1
ATOM 724 N N . VAL A 1 88 ? 10.748 -3.241 -2.159 1.00 96.31 88 VAL A N 1
ATOM 725 C CA . VAL A 1 88 ? 10.609 -2.456 -0.920 1.00 96.31 88 VAL A CA 1
ATOM 726 C C . VAL A 1 88 ? 9.246 -2.707 -0.269 1.00 96.31 88 VAL A C 1
ATOM 728 O O . VAL A 1 88 ? 9.155 -2.858 0.952 1.00 96.31 88 VAL A O 1
ATOM 731 N N . ASP A 1 89 ? 8.192 -2.834 -1.075 1.00 94.00 89 ASP A N 1
ATOM 732 C CA . ASP A 1 89 ? 6.854 -3.154 -0.588 1.00 94.00 89 ASP A CA 1
ATOM 733 C C . ASP A 1 89 ? 6.793 -4.494 0.139 1.00 94.00 89 ASP A C 1
ATOM 735 O O . ASP A 1 89 ? 6.063 -4.586 1.122 1.00 94.00 89 ASP A O 1
ATOM 739 N N . ALA A 1 90 ? 7.597 -5.491 -0.239 1.00 95.06 90 ALA A N 1
ATOM 740 C CA . ALA A 1 90 ? 7.640 -6.778 0.457 1.00 95.06 90 ALA A CA 1
ATOM 741 C C . ALA A 1 90 ? 7.927 -6.624 1.961 1.00 95.06 90 ALA A C 1
ATOM 743 O O . ALA A 1 90 ? 7.370 -7.355 2.783 1.00 95.06 90 ALA A O 1
ATOM 744 N N . PHE A 1 91 ? 8.759 -5.644 2.329 1.00 96.12 91 PHE A N 1
ATOM 745 C CA . PHE A 1 91 ? 9.112 -5.352 3.718 1.00 96.12 91 PHE A CA 1
ATOM 746 C C . PHE A 1 91 ? 8.094 -4.430 4.401 1.00 96.12 91 PHE A C 1
ATOM 748 O O . PHE A 1 91 ? 7.809 -4.585 5.588 1.00 96.12 91 PHE A O 1
ATOM 755 N N . LEU A 1 92 ? 7.514 -3.480 3.664 1.00 95.19 92 LEU A N 1
ATOM 756 C CA . LEU A 1 92 ? 6.588 -2.489 4.223 1.00 95.19 92 LEU A CA 1
ATOM 757 C C . LEU A 1 92 ? 5.142 -2.997 4.339 1.00 95.19 92 LEU A C 1
ATOM 759 O O . LEU A 1 92 ? 4.367 -2.474 5.145 1.00 95.19 92 LEU A O 1
ATOM 763 N N . LEU A 1 93 ? 4.769 -4.018 3.564 1.00 94.38 93 LEU A N 1
ATOM 764 C CA . LEU A 1 93 ? 3.392 -4.495 3.436 1.00 94.38 93 LEU A CA 1
ATOM 765 C C . LEU A 1 93 ? 2.793 -4.948 4.767 1.00 94.38 93 LEU A C 1
ATOM 767 O O . LEU A 1 93 ? 1.652 -4.599 5.076 1.00 94.38 93 LEU A O 1
ATOM 771 N N . HIS A 1 94 ? 3.571 -5.663 5.581 1.00 93.25 94 HIS A N 1
ATOM 772 C CA . HIS A 1 94 ? 3.143 -6.083 6.913 1.00 93.25 94 HIS A CA 1
ATOM 773 C C . HIS A 1 94 ? 2.742 -4.884 7.786 1.00 93.25 94 HIS A C 1
ATOM 775 O O . HIS A 1 94 ? 1.661 -4.879 8.380 1.00 93.25 94 HIS A O 1
ATOM 781 N N . GLY A 1 95 ? 3.575 -3.839 7.798 1.00 94.25 95 GLY A N 1
ATOM 782 C CA . GLY A 1 95 ? 3.306 -2.612 8.543 1.00 94.25 95 GLY A CA 1
ATOM 783 C C . GLY A 1 95 ? 2.078 -1.872 8.014 1.00 94.25 95 GLY A C 1
ATOM 784 O O . GLY A 1 95 ? 1.265 -1.385 8.796 1.00 94.25 95 GLY A O 1
ATOM 785 N N . TYR A 1 96 ? 1.881 -1.822 6.694 1.00 94.75 96 TYR A N 1
ATOM 786 C CA . TYR A 1 96 ? 0.696 -1.186 6.115 1.00 94.75 96 TYR A CA 1
ATOM 787 C C . TYR A 1 96 ? -0.606 -1.873 6.522 1.00 94.75 96 TYR A C 1
ATOM 789 O O . TYR A 1 96 ? -1.541 -1.186 6.935 1.00 94.75 96 TYR A O 1
ATOM 797 N N . VAL A 1 97 ? -0.659 -3.205 6.466 1.00 95.75 97 VAL A N 1
ATOM 798 C CA . VAL A 1 97 ? -1.852 -3.965 6.869 1.00 95.75 97 VAL A CA 1
ATOM 799 C C . VAL A 1 97 ? -2.166 -3.744 8.351 1.00 95.75 97 VAL A C 1
ATOM 801 O O . VAL A 1 97 ? -3.317 -3.492 8.709 1.00 95.75 97 VAL A O 1
ATOM 804 N N . GLN A 1 98 ? -1.148 -3.772 9.217 1.00 94.12 98 GLN A N 1
ATOM 805 C CA . GLN A 1 98 ? -1.327 -3.509 10.646 1.00 94.12 98 GLN A CA 1
ATOM 806 C C . GLN A 1 98 ? -1.847 -2.098 10.913 1.00 94.12 98 GLN A C 1
ATOM 808 O O . GLN A 1 98 ? -2.810 -1.932 11.660 1.00 94.12 98 GLN A O 1
ATOM 813 N N . ASN A 1 99 ? -1.259 -1.089 10.270 1.00 94.50 99 ASN A N 1
ATOM 814 C CA . ASN A 1 99 ? -1.645 0.305 10.467 1.00 94.50 99 ASN A CA 1
ATOM 815 C C . ASN A 1 99 ? -3.102 0.565 10.068 1.00 94.50 99 ASN A C 1
ATOM 817 O O . ASN A 1 99 ? -3.805 1.289 10.768 1.00 94.50 99 ASN A O 1
ATOM 821 N N . ILE A 1 100 ? -3.575 -0.055 8.986 1.00 94.31 100 ILE A N 1
ATOM 822 C CA . ILE A 1 100 ? -4.965 0.080 8.527 1.00 94.31 100 ILE A CA 1
ATOM 823 C C . ILE A 1 100 ? -5.933 -0.596 9.492 1.00 94.31 100 ILE A C 1
ATOM 825 O O . ILE A 1 100 ? -6.932 0.007 9.882 1.00 94.31 100 ILE A O 1
ATOM 829 N N . ASN A 1 101 ? -5.616 -1.814 9.935 1.00 94.50 101 ASN A N 1
ATOM 830 C CA . ASN A 1 101 ? -6.443 -2.521 10.909 1.00 94.50 101 ASN A CA 1
ATOM 831 C C . ASN A 1 101 ? -6.526 -1.752 12.242 1.00 94.50 101 ASN A C 1
ATOM 833 O O . ASN A 1 101 ? -7.610 -1.634 12.805 1.00 94.50 101 ASN A O 1
ATOM 837 N N . ILE A 1 102 ? -5.417 -1.172 12.715 1.00 93.56 102 ILE A N 1
ATOM 838 C CA . ILE A 1 102 ? -5.380 -0.349 13.937 1.00 93.56 102 ILE A CA 1
ATOM 839 C C . ILE A 1 102 ? -6.183 0.946 13.763 1.00 93.56 102 ILE A C 1
ATOM 841 O O . ILE A 1 102 ? -6.92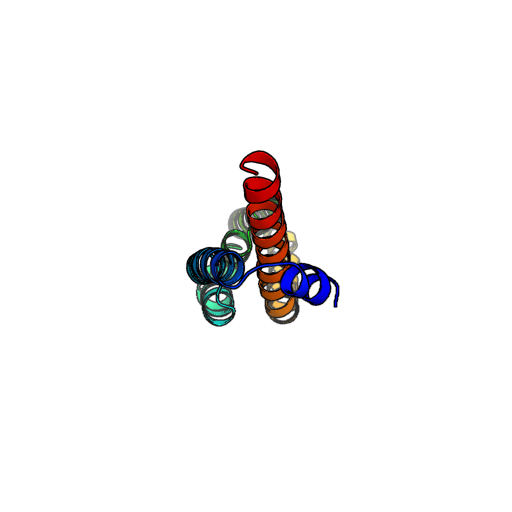4 1.342 14.666 1.00 93.56 102 ILE A O 1
ATOM 845 N N . ALA A 1 103 ? -6.043 1.616 12.615 1.00 93.00 103 ALA A N 1
ATOM 846 C CA . ALA A 1 103 ? -6.781 2.840 12.321 1.00 93.00 103 ALA A CA 1
ATOM 847 C C . ALA A 1 103 ? -8.294 2.583 12.283 1.00 93.00 103 ALA A C 1
ATOM 849 O O . ALA A 1 103 ? -9.054 3.339 12.893 1.00 93.00 103 ALA A O 1
ATOM 850 N N . LYS A 1 104 ? -8.725 1.488 11.643 1.00 93.75 104 LYS A N 1
ATOM 851 C CA . LYS A 1 104 ? -10.140 1.107 11.602 1.00 93.75 104 LYS A CA 1
ATOM 852 C C . LYS A 1 104 ? -10.672 0.692 12.970 1.00 93.75 104 LYS A C 1
ATOM 854 O O . LYS A 1 104 ? -11.768 1.106 13.336 1.00 93.75 104 LYS A O 1
ATOM 859 N N . GLU A 1 105 ? -9.888 -0.047 13.755 1.00 93.81 105 GLU A N 1
ATOM 860 C CA . GLU A 1 105 ? -10.260 -0.411 15.127 1.00 93.81 105 GLU A CA 1
ATOM 861 C C . GLU A 1 105 ? -10.576 0.831 15.954 1.00 93.81 105 GLU A C 1
ATOM 863 O O . GLU A 1 105 ? -11.613 0.905 16.609 1.00 93.81 105 GLU A O 1
ATOM 868 N N . ARG A 1 106 ? -9.721 1.851 15.867 1.00 91.44 106 ARG A N 1
ATOM 869 C CA . ARG A 1 106 ? -9.938 3.117 16.565 1.00 91.44 106 ARG A CA 1
ATOM 870 C C . ARG A 1 106 ? -11.218 3.816 16.108 1.00 91.44 106 ARG A C 1
ATOM 872 O O . ARG A 1 106 ? -11.961 4.323 16.944 1.00 91.44 106 ARG A O 1
ATOM 879 N N . GLU A 1 107 ? -11.467 3.864 14.803 1.00 92.50 107 GLU A N 1
ATOM 880 C CA . GLU A 1 107 ? -12.679 4.467 14.238 1.00 92.50 107 GLU A CA 1
ATOM 881 C C . GLU A 1 107 ? -13.948 3.785 14.769 1.00 92.50 107 GLU A C 1
ATOM 883 O O . GLU A 1 107 ? -14.862 4.464 15.238 1.00 92.50 107 GLU A O 1
ATOM 888 N N . ILE A 1 108 ? -13.970 2.450 14.769 1.00 91.69 108 ILE A N 1
ATOM 889 C CA . ILE A 1 108 ? -15.088 1.642 15.267 1.00 91.69 108 ILE A CA 1
ATOM 890 C C . ILE A 1 108 ? -15.310 1.889 16.762 1.00 91.69 108 ILE A C 1
ATOM 892 O O . ILE A 1 108 ? -16.435 2.165 17.178 1.00 91.69 108 ILE A O 1
ATOM 896 N N . LEU A 1 109 ? -14.247 1.869 17.573 1.00 90.75 109 LEU A N 1
ATOM 897 C CA . LEU A 1 109 ? -14.355 2.102 19.017 1.00 90.75 109 LEU A CA 1
ATOM 898 C C . LEU A 1 109 ? -14.922 3.498 19.333 1.00 90.75 109 LEU A C 1
ATOM 900 O O . LEU A 1 109 ? -15.782 3.625 20.202 1.00 90.75 109 LEU A O 1
ATOM 904 N N . ILE A 1 110 ? -14.497 4.538 18.602 1.00 89.44 110 ILE A N 1
ATOM 905 C CA . ILE A 1 110 ? -15.022 5.908 18.758 1.00 89.44 110 ILE A CA 1
ATOM 906 C C . ILE A 1 110 ? -16.486 5.998 18.318 1.0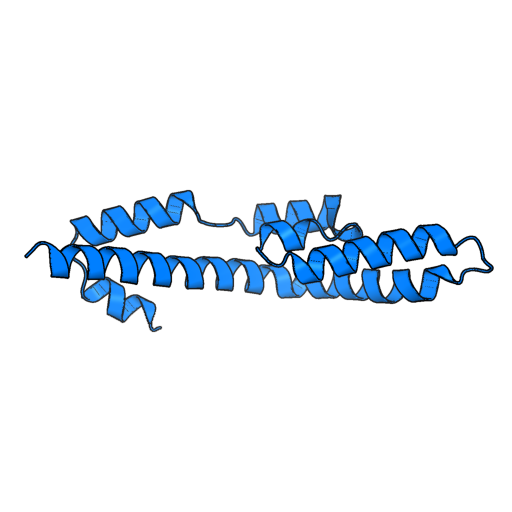0 89.44 110 ILE A C 1
ATOM 908 O O . ILE A 1 110 ? -17.282 6.701 18.940 1.00 89.44 110 ILE A O 1
ATOM 912 N N . ARG A 1 111 ? -16.854 5.316 17.230 1.00 89.25 111 ARG A N 1
ATOM 913 C CA . ARG A 1 111 ? -18.227 5.313 16.715 1.00 89.25 111 ARG A CA 1
ATOM 914 C C . ARG A 1 111 ? -19.186 4.640 17.697 1.00 89.25 111 ARG A C 1
ATOM 916 O O . ARG A 1 111 ? -20.248 5.191 17.980 1.00 89.25 111 ARG A O 1
ATOM 923 N N . VAL A 1 112 ? -18.799 3.486 18.239 1.00 89.31 112 VAL A N 1
ATOM 924 C CA . VAL A 1 112 ? -19.609 2.729 19.203 1.00 89.31 112 VAL A CA 1
ATOM 925 C C . VAL A 1 112 ? -19.738 3.477 20.533 1.00 89.31 112 VAL A C 1
ATOM 927 O O . VAL A 1 112 ? -20.844 3.545 21.071 1.00 89.31 112 VAL A O 1
ATOM 930 N N . SER A 1 113 ? -18.661 4.092 21.041 1.00 85.81 113 SER A N 1
ATOM 931 C CA . SER A 1 113 ? -18.730 4.880 22.282 1.00 85.81 113 SER A CA 1
ATOM 932 C C . SER A 1 113 ? -19.636 6.106 22.137 1.00 85.81 113 SER A C 1
ATOM 934 O O . SER A 1 113 ? -20.481 6.365 22.995 1.00 85.81 113 SER A O 1
ATOM 936 N N . ARG A 1 114 ? -19.514 6.832 21.017 1.00 83.88 114 ARG A N 1
ATOM 937 C CA . ARG A 1 114 ? -20.281 8.055 20.749 1.00 83.88 114 ARG A CA 1
ATOM 938 C C . ARG A 1 114 ? -21.773 7.792 20.571 1.00 83.88 114 ARG A C 1
ATOM 940 O O . ARG A 1 114 ? -22.574 8.558 21.091 1.00 83.88 114 ARG A O 1
ATOM 947 N N . ASN A 1 115 ? -22.152 6.730 19.861 1.00 77.69 115 ASN A N 1
ATOM 948 C CA . ASN A 1 115 ? -23.563 6.423 19.607 1.00 77.69 115 ASN A CA 1
ATOM 949 C C . ASN A 1 115 ? -24.356 6.124 20.885 1.00 77.69 115 ASN A C 1
ATOM 951 O O . ASN A 1 115 ? -25.565 6.312 20.890 1.00 77.69 115 ASN A O 1
ATOM 955 N N . ASN A 1 116 ? -23.705 5.689 21.964 1.00 64.56 116 ASN A N 1
ATOM 956 C CA . ASN A 1 116 ? -24.393 5.432 23.226 1.00 64.56 116 ASN A CA 1
ATOM 957 C C . ASN A 1 116 ? -24.600 6.707 24.059 1.00 64.56 116 ASN A C 1
ATOM 959 O O . ASN A 1 116 ? -25.631 6.843 24.702 1.00 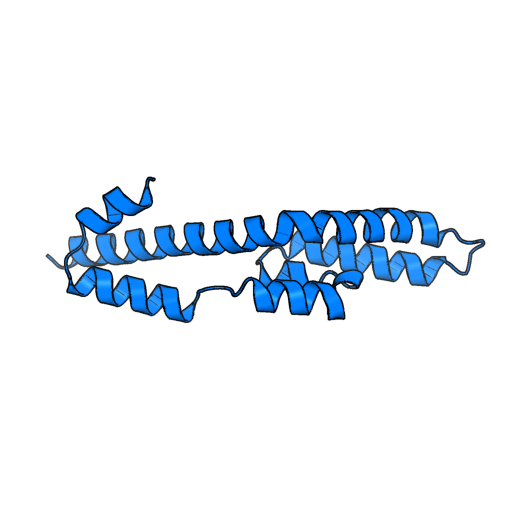64.56 116 ASN A O 1
ATOM 963 N N . ALA A 1 117 ? -23.666 7.664 23.995 1.00 59.00 117 ALA A N 1
ATOM 964 C CA . ALA A 1 117 ? -23.745 8.931 24.732 1.00 59.00 117 ALA A CA 1
ATOM 965 C C . ALA A 1 117 ? -24.878 9.869 24.262 1.00 59.00 117 ALA A C 1
ATOM 967 O O . ALA A 1 117 ? -25.156 10.864 24.918 1.00 59.00 117 ALA A O 1
ATOM 968 N N . ILE A 1 118 ? -25.500 9.583 23.113 1.00 56.50 118 ILE A N 1
ATOM 969 C CA . ILE A 1 118 ? -26.612 10.366 22.544 1.00 56.50 118 ILE A CA 1
ATOM 970 C C . ILE A 1 118 ? -27.972 9.703 22.855 1.00 56.50 118 ILE A C 1
ATOM 972 O O . ILE A 1 118 ? -29.016 10.324 22.684 1.00 56.50 118 ILE A O 1
ATOM 976 N N . VAL A 1 119 ? -27.973 8.438 23.295 1.00 53.09 119 VAL A N 1
ATOM 977 C CA . VAL A 1 119 ? -29.187 7.626 23.522 1.00 53.09 119 VAL A CA 1
ATOM 978 C C . VAL A 1 119 ? -29.521 7.486 25.021 1.00 53.09 119 VAL A C 1
ATOM 980 O O . VAL A 1 119 ? -30.588 6.978 25.361 1.00 53.09 119 VAL A O 1
ATOM 983 N N . SER A 1 120 ? -28.641 7.959 25.910 1.00 47.16 120 SER A N 1
ATOM 984 C CA . SER A 1 120 ? -28.843 8.085 27.365 1.00 47.16 120 SER A CA 1
ATOM 985 C C . SER A 1 120 ? -29.229 9.504 27.762 1.00 47.16 120 SER A C 1
ATOM 987 O O . SER A 1 120 ? -30.140 9.650 28.601 1.00 47.16 120 SER A O 1
#

Organism: NCBI:txid1121389

pLDDT: mean 90.16, std 9.71, range [47.16, 96.5]

InterPro domains:
  IPR007829 TM2 domain [PF05154] (26-72)

Radius of gyration: 19.89 Å; chains: 1; bounding box: 45×24×57 Å

Secondary structure (DSSP, 8-state):
-HHHHHHTTS-HHHHHHHHHHHHHHPPPHHHHHHHHHHHGGGTHHHHHTT-HHHHHHHHHHHHHHHHHTTTTTTTHHHHHHHHHHHHHHHHHHHHHHHHHHHHHHHHHHHHHHHHHHTT-

Sequence (120 aa):
MYNMDLKSQLDARQLAIAQSEMENYRKSTGAAYLLWFFLGGFGVHRFYIDRVGTGVIMLTLELLGWMTIWIFGLGLIFLIPNWIWWIVDAFLLHGYVQNINIAKEREILIRVSRNNAIVS